Protein AF-A0A1I7J9K8-F1 (afdb_monomer)

pLDDT: mean 77.65, std 15.08, range [44.34, 97.12]

Foldseek 3Di:
DDDDPDDDPPDCDVVNVVVVVVVVVCVVCVVPDDPVNDDDPVVVVVVVVVVVVVVVVVVVVLVVVVVVVVVVVDDDDRD

Solvent-accessible surface area (backbone atoms only — not comparable to full-atom values): 4998 Å² total; per-residue (Å²): 133,86,81,78,82,79,84,78,77,91,59,86,47,70,66,55,56,50,50,54,52,51,50,52,52,46,68,65,39,60,86,76,48,54,83,88,71,55,69,58,67,68,60,50,53,49,51,53,52,51,51,52,51,51,53,53,49,52,52,50,51,51,50,52,53,42,52,50,45,67,72,45,92,63,92,69,92,77,131

Mean predicted aligned error: 14.61 Å

Secondary structure (DSSP, 8-state):
----------S--HHHHHHHHHHHHHHHHTTTS-GGG---HHHHHHHHHHHHHHHHHHHHHHHHHHHHHHHSSS-----

Structure (mmCIF, N/CA/C/O backbone):
data_AF-A0A1I7J9K8-F1
#
_entry.id   AF-A0A1I7J9K8-F1
#
loop_
_atom_site.group_PDB
_atom_site.id
_atom_site.type_symbol
_atom_site.label_atom_id
_atom_site.label_alt_id
_atom_site.label_comp_id
_atom_site.label_asym_id
_atom_site.label_entity_id
_atom_site.label_seq_id
_atom_site.pdbx_PDB_ins_code
_atom_site.Cartn_x
_atom_site.Cartn_y
_atom_site.Cartn_z
_atom_site.occupancy
_atom_site.B_iso_or_equiv
_atom_site.auth_seq_id
_atom_site.auth_comp_id
_atom_site.auth_asym_id
_atom_site.auth_atom_id
_atom_site.pdbx_PDB_model_num
ATOM 1 N N . MET A 1 1 ? -32.555 -1.350 46.663 1.00 44.53 1 MET A N 1
ATOM 2 C CA . MET A 1 1 ? -31.604 -0.404 46.035 1.00 44.53 1 MET A CA 1
ATOM 3 C C . MET A 1 1 ? -30.636 -1.226 45.194 1.00 44.53 1 MET A C 1
ATOM 5 O O . MET A 1 1 ? -30.044 -2.148 45.734 1.00 44.53 1 MET A O 1
ATOM 9 N N . LYS A 1 2 ? -30.565 -1.013 43.871 1.00 51.06 2 LYS A N 1
ATOM 10 C CA . LYS A 1 2 ? -29.645 -1.767 42.997 1.00 51.06 2 LYS A CA 1
ATOM 11 C C . LYS A 1 2 ? -28.250 -1.154 43.131 1.00 51.06 2 LYS A C 1
ATOM 13 O O . LYS A 1 2 ? -28.059 -0.015 42.711 1.00 51.06 2 LYS A O 1
ATOM 18 N N . ASN A 1 3 ? -27.311 -1.885 43.727 1.00 51.97 3 ASN A N 1
ATOM 19 C CA . ASN A 1 3 ? -25.908 -1.480 43.779 1.00 51.97 3 ASN A CA 1
ATOM 20 C C . ASN A 1 3 ? -25.376 -1.382 42.344 1.00 51.97 3 ASN A C 1
ATOM 22 O O . ASN A 1 3 ? -25.298 -2.381 41.631 1.00 51.97 3 ASN A O 1
ATOM 26 N N . LYS A 1 4 ? -25.068 -0.160 41.899 1.00 56.91 4 LYS A N 1
ATOM 27 C CA . LYS A 1 4 ? -24.338 0.075 40.653 1.00 56.91 4 LYS A CA 1
ATOM 28 C C . LYS A 1 4 ? -22.869 -0.199 40.954 1.00 56.91 4 LYS A C 1
ATOM 30 O O . LYS A 1 4 ? -22.207 0.639 41.555 1.00 56.91 4 LYS A O 1
ATOM 35 N N . ASN A 1 5 ? -22.378 -1.375 40.576 1.00 66.00 5 ASN A N 1
ATOM 36 C CA . ASN A 1 5 ? -20.945 -1.645 40.608 1.00 66.00 5 ASN A CA 1
ATOM 37 C C . ASN A 1 5 ? -20.285 -0.768 39.538 1.00 66.00 5 ASN A C 1
ATOM 39 O O . ASN A 1 5 ? -20.457 -1.002 38.343 1.00 66.00 5 ASN A O 1
ATOM 43 N N . ILE A 1 6 ? -19.595 0.285 39.974 1.00 65.75 6 ILE A N 1
ATOM 44 C CA . ILE A 1 6 ? -18.820 1.164 39.099 1.00 65.75 6 ILE A CA 1
ATOM 45 C C . ILE A 1 6 ? -17.493 0.455 38.841 1.00 65.75 6 ILE A C 1
ATOM 47 O O . ILE A 1 6 ? -16.632 0.390 39.716 1.00 65.75 6 ILE A O 1
ATOM 51 N N . VAL A 1 7 ? -17.357 -0.123 37.650 1.00 62.16 7 VAL A N 1
ATOM 52 C CA . VAL A 1 7 ? -16.096 -0.699 37.183 1.00 62.16 7 VAL A CA 1
ATOM 53 C C . VAL A 1 7 ? -15.225 0.459 36.703 1.00 62.16 7 VAL A C 1
ATOM 55 O O . VAL A 1 7 ? -15.466 1.029 35.642 1.00 62.16 7 VAL A O 1
ATOM 58 N N . VAL A 1 8 ? -14.247 0.846 37.519 1.00 63.28 8 VAL A N 1
ATOM 59 C CA . VAL A 1 8 ? -13.226 1.828 37.143 1.00 63.28 8 VAL A CA 1
ATOM 60 C C . VAL A 1 8 ? -12.126 1.077 36.390 1.00 63.28 8 VAL A C 1
ATOM 62 O O . VAL A 1 8 ? -11.419 0.259 36.974 1.00 63.28 8 VAL A O 1
ATOM 65 N N . LEU A 1 9 ? -12.025 1.301 35.077 1.00 61.91 9 LEU A N 1
ATOM 66 C CA . LEU A 1 9 ? -10.984 0.713 34.227 1.00 61.91 9 LEU A CA 1
ATOM 67 C C . LEU A 1 9 ? -9.684 1.516 34.396 1.00 61.91 9 LEU A C 1
ATOM 69 O O . LEU A 1 9 ? -9.546 2.612 33.862 1.00 61.91 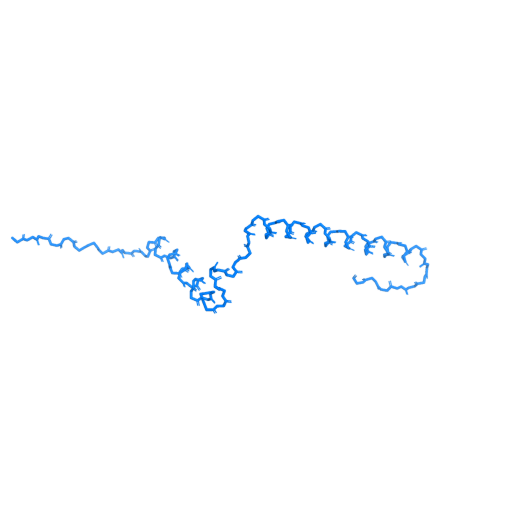9 LEU A O 1
ATOM 73 N N . ASP A 1 10 ? -8.748 0.963 35.167 1.00 61.97 10 ASP A N 1
ATOM 74 C CA . ASP A 1 10 ? -7.518 1.629 35.639 1.00 61.97 10 ASP A CA 1
ATOM 75 C C . ASP A 1 10 ? -6.406 1.737 34.567 1.00 61.97 10 ASP A C 1
ATOM 77 O O . ASP A 1 10 ? -5.422 2.460 34.712 1.00 61.97 10 ASP A O 1
ATOM 81 N N . LYS A 1 11 ? -6.551 1.033 33.438 1.00 63.97 11 LYS A N 1
ATOM 82 C CA . LYS A 1 11 ? -5.646 1.116 32.282 1.00 63.97 11 LYS A CA 1
ATOM 83 C C . LYS A 1 11 ? -6.478 1.142 31.010 1.00 63.97 11 LYS A C 1
ATOM 85 O O . LYS A 1 11 ? -7.417 0.361 30.892 1.00 63.97 11 LYS A O 1
ATOM 90 N N . ARG A 1 12 ? -6.129 2.021 30.058 1.00 63.91 12 ARG A N 1
ATOM 91 C CA . ARG A 1 12 ? -6.707 1.986 28.703 1.00 63.91 12 ARG A CA 1
ATOM 92 C C . ARG A 1 12 ? -6.529 0.578 28.157 1.00 63.91 12 ARG A C 1
ATOM 94 O O . ARG A 1 12 ? -5.400 0.183 27.856 1.00 63.91 12 ARG A O 1
ATOM 101 N N . ASP A 1 13 ? -7.645 -0.131 28.081 1.00 75.62 13 ASP A N 1
ATOM 102 C CA . ASP A 1 13 ? -7.738 -1.473 27.544 1.00 75.62 13 ASP A CA 1
ATOM 103 C C . ASP A 1 13 ? -7.116 -1.490 26.142 1.00 75.62 13 ASP A C 1
ATOM 105 O O . ASP A 1 13 ? -7.193 -0.500 25.402 1.00 75.62 13 ASP A O 1
ATOM 109 N N . GLU A 1 14 ? -6.448 -2.578 25.774 1.00 80.38 14 GLU A N 1
ATOM 110 C CA . GLU A 1 14 ? -5.795 -2.68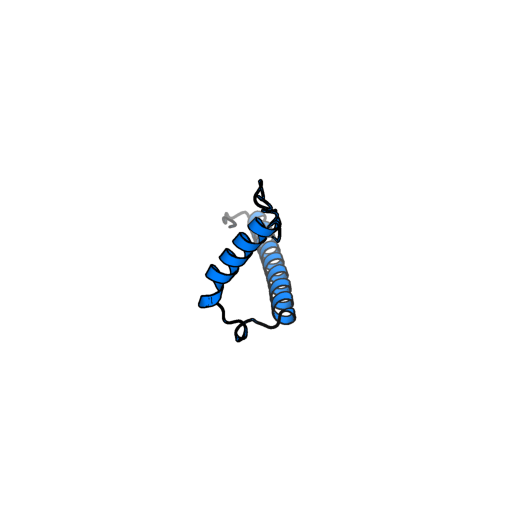3 24.462 1.00 80.38 14 GLU A CA 1
ATOM 111 C C . GLU A 1 14 ? -6.813 -2.475 23.331 1.00 80.38 14 GLU A C 1
ATOM 113 O O . GLU A 1 14 ? -6.510 -1.838 22.320 1.00 80.38 14 GLU A O 1
ATOM 118 N N . TRP A 1 15 ? -8.065 -2.872 23.574 1.00 85.12 15 TRP A N 1
ATOM 119 C CA . TRP A 1 15 ? -9.210 -2.611 22.709 1.00 85.12 15 TRP A CA 1
ATOM 120 C C . TRP A 1 15 ? -9.556 -1.130 22.566 1.00 85.12 15 TRP A C 1
ATOM 122 O O . TRP A 1 15 ? -9.911 -0.693 21.472 1.00 85.12 15 TRP A O 1
ATOM 132 N N . SER A 1 16 ? -9.405 -0.325 23.621 1.00 85.00 16 SER A N 1
ATOM 133 C CA . SER A 1 16 ? -9.590 1.127 23.528 1.00 85.00 16 SER A CA 1
ATOM 134 C C . SER A 1 16 ? -8.530 1.755 22.624 1.00 85.00 16 SER A C 1
ATOM 136 O O . SER A 1 16 ? -8.868 2.548 21.748 1.00 85.00 16 SER A O 1
ATOM 138 N N . LYS A 1 17 ? -7.263 1.347 22.752 1.00 86.19 17 LYS A N 1
ATOM 139 C CA . LYS A 1 17 ? -6.184 1.834 21.872 1.00 86.19 17 LYS A CA 1
ATOM 140 C C . LYS A 1 17 ? -6.384 1.397 20.421 1.00 86.19 17 LYS A C 1
ATOM 142 O O . LYS A 1 17 ? -6.159 2.186 19.507 1.00 86.19 17 LYS A O 1
ATOM 147 N N . PHE A 1 18 ? -6.840 0.163 20.209 1.00 86.00 18 PHE A N 1
ATOM 148 C CA . PHE A 1 18 ? -7.188 -0.331 18.879 1.00 86.00 18 PHE A CA 1
ATOM 149 C C . PHE A 1 18 ? -8.352 0.459 18.265 1.00 86.00 18 PHE A C 1
ATOM 151 O O . PHE A 1 18 ? -8.277 0.853 17.104 1.00 86.00 18 PHE A O 1
ATOM 158 N N . SER A 1 19 ? -9.393 0.761 19.047 1.00 88.88 19 SER A N 1
ATOM 159 C CA . SER A 1 19 ? -10.528 1.560 18.573 1.00 88.88 19 SER A CA 1
ATOM 160 C C . SER A 1 19 ? -10.129 2.986 18.188 1.00 88.88 19 SER A C 1
ATOM 162 O O . SER A 1 19 ? -10.569 3.473 17.151 1.00 88.88 19 SER A O 1
ATOM 164 N N . GLU A 1 20 ? -9.239 3.629 18.951 1.00 89.81 20 GLU A N 1
ATOM 165 C CA . GLU A 1 20 ? -8.705 4.955 18.616 1.00 89.81 20 GLU A CA 1
ATOM 166 C C . GLU A 1 20 ? -7.861 4.924 17.339 1.00 89.81 20 GLU A C 1
ATOM 168 O O . GLU A 1 20 ? -7.988 5.806 16.491 1.00 89.81 20 GLU A O 1
ATOM 173 N N . PHE A 1 21 ? -7.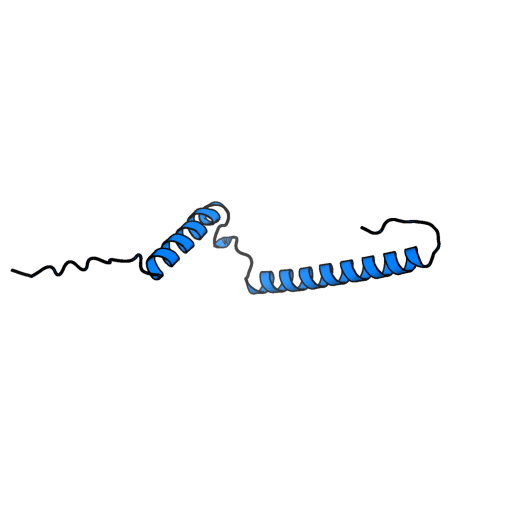038 3.885 17.169 1.00 88.12 21 PHE A N 1
ATOM 174 C CA . PHE A 1 21 ? -6.269 3.679 15.945 1.00 88.12 21 PHE A CA 1
ATOM 175 C C . PHE A 1 21 ? -7.185 3.516 14.725 1.00 88.12 21 PHE A C 1
ATOM 177 O O . PHE A 1 21 ? -7.019 4.224 13.731 1.00 88.12 21 PHE A O 1
ATOM 184 N N . MET A 1 22 ? -8.184 2.634 14.811 1.00 91.06 22 MET A N 1
ATOM 185 C CA . MET A 1 22 ? -9.135 2.410 13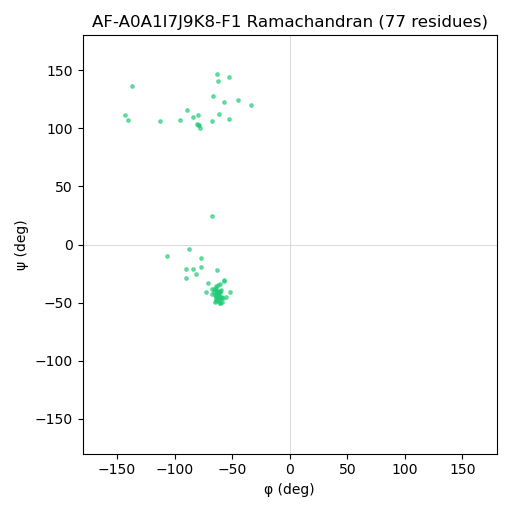.722 1.00 91.06 22 MET A CA 1
ATOM 186 C C . MET A 1 22 ? -9.960 3.665 13.429 1.00 91.06 22 MET A C 1
ATOM 188 O O . MET A 1 22 ? -10.132 4.009 12.264 1.00 91.06 22 MET A O 1
ATOM 192 N N . ALA A 1 23 ? -10.402 4.400 14.453 1.00 87.06 23 ALA A N 1
ATOM 193 C CA . ALA A 1 23 ? -11.106 5.669 14.281 1.00 87.06 23 ALA A CA 1
ATOM 194 C C . ALA A 1 23 ? -10.254 6.711 13.541 1.00 87.06 23 ALA A C 1
ATOM 196 O O . ALA A 1 23 ? -10.776 7.414 12.682 1.00 87.06 23 ALA A O 1
ATOM 197 N N . GLY A 1 24 ? -8.945 6.779 13.809 1.00 86.56 24 GLY A N 1
ATOM 198 C CA . GLY A 1 24 ? -8.024 7.645 13.070 1.00 86.56 24 GLY A CA 1
ATOM 199 C C . GLY A 1 24 ? -7.858 7.238 11.603 1.00 86.56 24 GLY A C 1
ATOM 200 O O . GLY A 1 24 ? -7.801 8.100 10.729 1.00 86.56 24 GLY A O 1
ATOM 201 N N . ILE A 1 25 ? -7.826 5.932 11.316 1.00 86.69 25 ILE A N 1
ATOM 202 C CA . ILE A 1 25 ? -7.812 5.414 9.940 1.00 86.69 25 ILE A CA 1
ATOM 203 C C . ILE A 1 25 ? -9.112 5.779 9.221 1.00 86.69 25 ILE A C 1
ATOM 205 O O . ILE A 1 25 ? -9.059 6.335 8.127 1.00 86.69 25 ILE A O 1
ATOM 209 N N . TYR A 1 26 ? -10.267 5.530 9.842 1.00 80.56 26 TYR A N 1
ATOM 210 C CA . TYR A 1 26 ? -11.555 5.891 9.256 1.00 80.56 26 TYR A CA 1
ATOM 211 C C . TYR A 1 26 ? -11.666 7.399 9.040 1.00 80.56 26 TYR A C 1
ATOM 213 O O . TYR A 1 26 ? -11.957 7.805 7.929 1.00 80.56 26 TYR A O 1
ATOM 221 N N . ALA A 1 27 ? -11.350 8.238 10.027 1.00 84.94 27 ALA A N 1
ATOM 222 C CA . ALA A 1 27 ? -11.410 9.693 9.875 1.00 84.94 27 ALA A CA 1
ATOM 223 C C . ALA A 1 27 ? -10.483 10.221 8.768 1.00 84.94 27 ALA A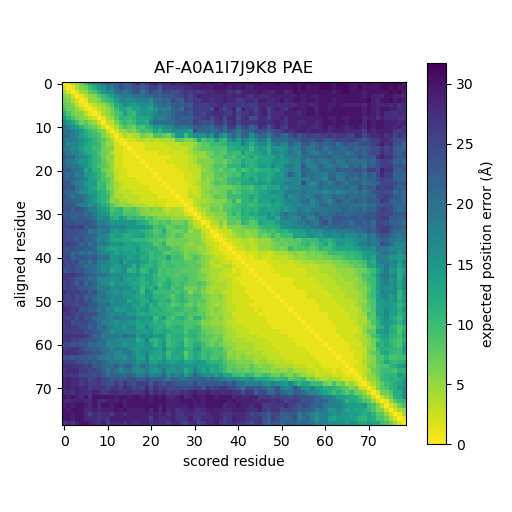 C 1
ATOM 225 O O . ALA A 1 27 ? -10.818 11.193 8.103 1.00 84.94 27 ALA A O 1
ATOM 226 N N . LYS A 1 28 ? -9.323 9.585 8.558 1.00 83.56 28 LYS A N 1
ATOM 227 C CA . LYS A 1 28 ? -8.386 9.993 7.509 1.00 83.56 28 LYS A CA 1
ATOM 228 C C . LYS A 1 28 ? -8.875 9.634 6.106 1.00 83.56 28 LYS A C 1
ATOM 230 O O . LYS A 1 28 ? -8.673 10.416 5.188 1.00 83.56 28 LYS A O 1
ATOM 235 N N . TYR A 1 29 ? -9.458 8.451 5.933 1.00 80.19 29 TYR A N 1
ATOM 236 C CA . TYR A 1 29 ? -9.772 7.924 4.602 1.00 80.19 29 TYR A CA 1
ATOM 237 C C . TYR A 1 29 ? -11.265 7.955 4.250 1.00 80.19 29 TYR A C 1
ATOM 239 O O . TYR A 1 29 ? -11.592 7.733 3.090 1.00 80.19 29 TYR A O 1
ATOM 247 N N . ALA A 1 30 ? -12.159 8.245 5.203 1.00 76.38 30 ALA A N 1
ATOM 248 C CA . ALA A 1 30 ? -13.608 8.270 4.978 1.00 76.38 30 ALA A CA 1
ATOM 249 C C . ALA A 1 30 ? -14.037 9.329 3.957 1.00 76.38 30 ALA A C 1
ATOM 251 O O . ALA A 1 30 ? -14.954 9.070 3.185 1.00 76.38 30 ALA A O 1
ATOM 252 N N . ASP A 1 31 ? -13.360 10.479 3.929 1.00 76.00 31 ASP A N 1
ATOM 253 C CA . ASP A 1 31 ? -13.663 11.554 2.977 1.00 76.00 31 ASP A CA 1
ATOM 254 C C . ASP A 1 31 ? -12.858 11.431 1.669 1.00 76.00 31 ASP A C 1
ATOM 256 O O . ASP A 1 31 ? -13.238 11.999 0.648 1.00 76.00 31 ASP A O 1
ATOM 260 N N . GLU A 1 32 ? -11.735 10.701 1.686 1.00 74.69 32 GLU A N 1
ATOM 261 C CA . GLU A 1 32 ? -10.823 10.576 0.538 1.00 74.69 32 GLU A CA 1
ATOM 262 C C . GLU A 1 32 ? -11.171 9.402 -0.384 1.00 74.69 32 GLU A C 1
ATOM 264 O O . GLU A 1 32 ? -10.851 9.442 -1.573 1.00 74.69 32 GLU A O 1
ATOM 269 N N . VAL A 1 33 ? -11.777 8.337 0.152 1.00 70.25 33 VAL A N 1
ATOM 270 C CA . VAL A 1 33 ? -12.032 7.104 -0.597 1.00 70.25 33 VAL A CA 1
ATOM 271 C C . VAL A 1 33 ? -13.409 6.552 -0.235 1.00 70.25 33 VAL A C 1
ATOM 273 O O . VAL A 1 33 ? -13.603 5.989 0.844 1.00 70.25 33 VAL A O 1
ATOM 276 N N . GLY A 1 34 ? -14.364 6.677 -1.158 1.00 77.19 34 GLY A N 1
ATOM 277 C CA . GLY A 1 34 ? -15.662 6.027 -1.030 1.00 77.19 34 GLY A CA 1
ATOM 278 C C . GLY A 1 34 ? -15.506 4.506 -1.015 1.0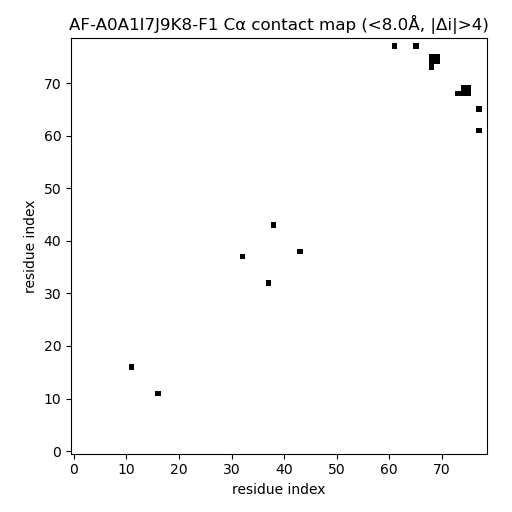0 77.19 34 GLY A C 1
ATOM 279 O O . GLY A 1 34 ? -14.708 3.947 -1.766 1.00 77.19 34 GLY A O 1
ATOM 280 N N . LEU A 1 35 ? -16.286 3.814 -0.178 1.00 70.44 35 LEU A N 1
ATOM 281 C CA . LEU A 1 35 ? -16.317 2.343 -0.172 1.00 70.44 35 LEU A CA 1
ATOM 282 C C . LEU A 1 35 ? -16.678 1.765 -1.548 1.00 70.44 35 LEU A C 1
ATOM 284 O O . LEU A 1 35 ? -16.174 0.705 -1.909 1.00 70.44 35 LEU A O 1
ATOM 288 N N . ASP A 1 36 ? -17.485 2.492 -2.318 1.00 79.19 36 ASP A N 1
ATOM 289 C CA . ASP A 1 36 ? -17.895 2.115 -3.671 1.00 79.19 36 ASP A CA 1
ATOM 290 C C . ASP A 1 36 ? -16.791 2.355 -4.721 1.00 79.19 36 ASP A C 1
ATOM 292 O O . ASP A 1 36 ? -16.811 1.743 -5.787 1.00 79.19 36 ASP A O 1
ATOM 296 N N . ASP A 1 37 ? -15.797 3.195 -4.407 1.00 81.06 37 ASP A N 1
ATOM 297 C CA . ASP A 1 37 ? -14.650 3.487 -5.278 1.00 81.06 37 ASP A CA 1
ATOM 298 C C . ASP A 1 37 ? -13.491 2.498 -5.072 1.00 81.06 37 ASP A C 1
ATOM 300 O O . ASP A 1 37 ? -12.470 2.563 -5.773 1.00 81.06 37 ASP A O 1
ATOM 304 N N . LEU A 1 38 ? -13.609 1.575 -4.106 1.00 79.31 38 LEU A N 1
ATOM 305 C CA . LEU A 1 38 ? -12.562 0.595 -3.855 1.00 79.31 38 LEU A CA 1
ATOM 306 C C . LEU A 1 38 ? -12.436 -0.356 -5.051 1.00 79.31 38 LEU A C 1
ATOM 308 O O . LEU A 1 38 ? -13.415 -0.980 -5.467 1.00 79.31 38 LEU A O 1
ATOM 312 N N . PRO A 1 39 ? -11.218 -0.539 -5.590 1.00 79.19 39 PRO A N 1
ATOM 313 C CA . PRO A 1 39 ? -11.000 -1.565 -6.590 1.00 79.19 39 PRO A CA 1
ATOM 314 C C . PRO A 1 39 ? -11.272 -2.935 -5.971 1.00 79.19 39 PRO A C 1
ATOM 316 O O . PRO A 1 39 ? -10.957 -3.162 -4.799 1.00 79.19 39 PRO A O 1
ATOM 319 N N . ASP A 1 40 ? -11.779 -3.859 -6.789 1.00 87.75 40 ASP A N 1
ATOM 320 C CA . ASP A 1 40 ? -11.904 -5.265 -6.411 1.00 87.75 40 ASP A CA 1
ATOM 321 C C . ASP A 1 40 ? -10.593 -5.733 -5.739 1.00 87.75 40 ASP A C 1
ATOM 323 O O . ASP A 1 40 ? -9.512 -5.574 -6.333 1.00 87.75 40 ASP A O 1
ATOM 327 N N . PRO A 1 41 ? -10.657 -6.266 -4.502 1.00 86.88 41 PRO A N 1
ATOM 328 C CA . PRO A 1 41 ? -9.478 -6.677 -3.754 1.00 86.88 41 PRO A CA 1
ATOM 329 C C . PRO A 1 41 ? -8.566 -7.607 -4.553 1.00 86.88 41 PRO A C 1
ATOM 331 O O . PRO A 1 41 ? -7.343 -7.450 -4.524 1.00 86.88 41 PRO A O 1
ATOM 334 N N . GLU A 1 42 ? -9.136 -8.548 -5.305 1.00 91.69 42 GLU A N 1
ATOM 335 C CA . GLU A 1 42 ? -8.368 -9.507 -6.093 1.00 91.69 42 GLU A CA 1
ATOM 336 C C . GLU A 1 42 ? -7.622 -8.808 -7.236 1.00 91.69 42 GLU A C 1
ATOM 338 O O . GLU A 1 42 ? -6.420 -9.023 -7.439 1.00 91.69 42 GLU A O 1
ATOM 343 N N . VAL A 1 43 ? -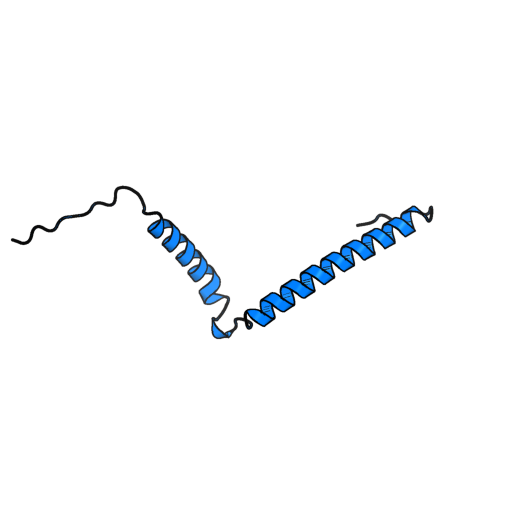8.294 -7.876 -7.917 1.00 89.94 43 VAL A N 1
ATOM 344 C CA . VAL A 1 43 ? -7.693 -7.043 -8.967 1.00 89.94 43 VAL A CA 1
ATOM 345 C C . VAL A 1 43 ? -6.579 -6.164 -8.395 1.00 89.94 43 VAL A C 1
ATOM 347 O O . VAL A 1 43 ? -5.516 -6.029 -9.013 1.00 89.94 43 VAL A O 1
ATOM 350 N N . LEU A 1 44 ? -6.775 -5.589 -7.207 1.00 90.12 44 LEU A N 1
ATOM 351 C CA . LEU A 1 44 ? -5.762 -4.788 -6.521 1.00 90.12 44 LEU A CA 1
ATOM 352 C C . LEU A 1 44 ? -4.522 -5.627 -6.180 1.00 90.12 44 LEU A C 1
ATOM 354 O O . LEU A 1 44 ? -3.392 -5.212 -6.467 1.00 90.12 44 LEU A 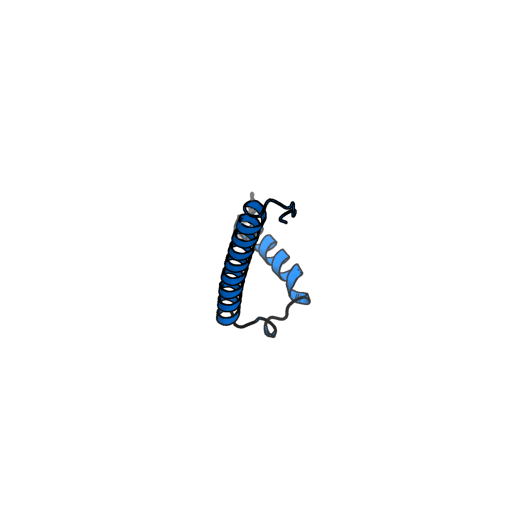O 1
ATOM 358 N N . PHE A 1 45 ? -4.704 -6.821 -5.611 1.00 91.62 45 PHE A N 1
ATOM 359 C CA . PHE A 1 45 ? -3.595 -7.726 -5.302 1.00 91.62 45 PHE A CA 1
ATOM 360 C C . PHE A 1 45 ? -2.847 -8.162 -6.560 1.00 91.62 45 PHE A C 1
ATOM 362 O O . PHE A 1 45 ? -1.610 -8.155 -6.574 1.00 91.62 45 PHE A O 1
ATOM 369 N N . TYR A 1 46 ? -3.574 -8.476 -7.632 1.00 94.62 46 TYR A N 1
ATOM 370 C CA . TYR A 1 46 ? -2.981 -8.832 -8.913 1.00 94.62 46 TYR A CA 1
ATOM 371 C C . TYR A 1 46 ? -2.134 -7.686 -9.484 1.00 94.62 46 TYR A C 1
ATOM 373 O O . TYR A 1 46 ? -0.952 -7.882 -9.781 1.00 94.62 46 TYR A O 1
ATOM 381 N N . ARG A 1 47 ? -2.682 -6.462 -9.548 1.00 93.44 47 ARG A N 1
ATOM 382 C CA . ARG A 1 47 ? -1.954 -5.257 -9.991 1.00 93.44 47 ARG A CA 1
ATOM 383 C C . ARG A 1 47 ? -0.684 -5.034 -9.176 1.00 93.44 47 ARG A C 1
ATOM 385 O O . ARG A 1 47 ? 0.387 -4.819 -9.743 1.00 93.44 47 ARG A O 1
ATOM 392 N N . ASN A 1 48 ? -0.774 -5.161 -7.854 1.00 93.88 48 ASN A N 1
ATOM 393 C CA . ASN A 1 48 ? 0.372 -5.018 -6.959 1.00 93.88 48 ASN A CA 1
ATOM 394 C C . ASN A 1 48 ? 1.455 -6.070 -7.224 1.00 93.88 48 ASN A C 1
ATOM 396 O O . ASN A 1 48 ? 2.648 -5.752 -7.218 1.00 93.88 48 ASN A O 1
ATOM 400 N N . LYS A 1 49 ? 1.060 -7.320 -7.486 1.00 96.81 49 LYS A N 1
ATOM 401 C CA . LYS A 1 49 ? 1.987 -8.403 -7.833 1.00 96.81 49 LYS A CA 1
ATOM 402 C C . LYS A 1 49 ? 2.695 -8.116 -9.157 1.00 96.81 49 LYS A C 1
ATOM 404 O O . LYS A 1 49 ? 3.922 -8.176 -9.205 1.00 96.81 49 LYS A O 1
ATOM 409 N N . VAL A 1 50 ? 1.953 -7.729 -10.194 1.00 96.25 50 VAL A N 1
ATOM 410 C CA . VAL A 1 50 ? 2.516 -7.357 -11.504 1.00 96.25 50 VAL A CA 1
ATOM 411 C C . VAL A 1 50 ? 3.479 -6.176 -11.368 1.00 96.25 50 VAL A C 1
ATOM 413 O O . VAL A 1 50 ? 4.602 -6.235 -11.865 1.00 96.25 50 VAL A O 1
ATOM 416 N N . MET A 1 51 ? 3.102 -5.137 -10.621 1.00 95.69 51 MET A N 1
ATOM 417 C CA . MET A 1 51 ? 3.951 -3.962 -10.415 1.00 95.69 51 MET A CA 1
ATOM 418 C C . MET A 1 51 ? 5.244 -4.301 -9.660 1.00 95.69 51 MET A C 1
ATOM 420 O O . MET A 1 51 ? 6.309 -3.773 -9.989 1.00 95.69 51 MET A O 1
ATOM 424 N N . LYS A 1 52 ? 5.187 -5.207 -8.673 1.00 96.56 52 LYS A N 1
ATOM 425 C CA . LYS A 1 52 ? 6.384 -5.724 -7.989 1.00 96.56 52 LYS A CA 1
ATOM 426 C C . LYS A 1 52 ? 7.313 -6.458 -8.958 1.00 96.56 52 LYS A C 1
ATOM 428 O O . LYS A 1 52 ? 8.514 -6.190 -8.949 1.00 96.56 52 LYS A O 1
ATOM 433 N N . MET A 1 53 ? 6.765 -7.323 -9.812 1.00 97.12 53 MET A N 1
ATOM 434 C CA . MET A 1 53 ? 7.541 -8.051 -10.824 1.00 97.12 53 MET A CA 1
ATOM 435 C C . MET A 1 53 ? 8.184 -7.098 -11.835 1.00 97.12 53 MET A C 1
ATOM 437 O O . MET A 1 53 ? 9.375 -7.215 -12.115 1.00 97.12 53 MET A O 1
ATOM 441 N N . TYR A 1 54 ? 7.440 -6.099 -12.314 1.00 94.94 54 TYR A N 1
ATOM 442 C CA . TYR A 1 54 ? 7.961 -5.082 -13.225 1.00 94.94 54 TYR A CA 1
ATOM 443 C C . TYR A 1 54 ? 9.115 -4.282 -12.605 1.00 94.94 54 TYR A C 1
ATOM 445 O O . TYR A 1 54 ? 10.164 -4.124 -13.224 1.00 94.94 54 TYR A O 1
ATOM 453 N N . LYS A 1 55 ? 8.979 -3.832 -11.349 1.00 95.69 55 LYS A N 1
ATOM 454 C CA . LYS A 1 55 ? 10.067 -3.140 -10.636 1.00 95.69 55 LYS A CA 1
ATOM 455 C C . LYS A 1 55 ? 11.309 -4.023 -10.492 1.00 95.69 55 LYS A C 1
ATOM 457 O O . LYS A 1 55 ? 12.424 -3.531 -10.656 1.00 95.69 55 LYS A O 1
ATOM 462 N N . ALA A 1 56 ? 11.133 -5.310 -10.193 1.00 95.44 56 ALA A N 1
ATOM 463 C CA . ALA A 1 56 ? 12.241 -6.259 -10.113 1.00 95.44 56 ALA A CA 1
ATOM 464 C C . ALA A 1 56 ? 12.934 -6.437 -11.474 1.00 95.44 56 ALA A C 1
ATOM 466 O O . ALA A 1 56 ? 14.161 -6.370 -11.549 1.00 95.44 56 ALA A O 1
ATOM 467 N N . TYR A 1 57 ? 12.152 -6.574 -12.547 1.00 94.81 57 TYR A N 1
ATOM 468 C CA . TYR A 1 57 ? 12.661 -6.638 -13.913 1.00 94.81 57 TYR A CA 1
ATOM 469 C C . TYR A 1 57 ? 13.452 -5.379 -14.286 1.00 94.81 57 TYR A C 1
ATOM 471 O O . TYR A 1 57 ? 14.595 -5.484 -14.720 1.00 94.81 57 TYR A O 1
ATOM 479 N N . MET A 1 58 ? 12.907 -4.187 -14.037 1.00 92.62 58 MET A N 1
ATOM 480 C CA . MET A 1 58 ? 13.592 -2.925 -14.338 1.00 92.62 58 MET A CA 1
ATOM 481 C C . MET A 1 58 ? 14.912 -2.777 -13.578 1.00 92.62 58 MET A C 1
ATOM 483 O O . MET A 1 58 ? 15.909 -2.356 -14.159 1.00 92.62 58 MET A O 1
ATOM 487 N N . ARG A 1 59 ? 14.963 -3.190 -12.304 1.00 90.81 59 ARG A N 1
ATOM 488 C CA . ARG A 1 59 ? 16.220 -3.228 -11.535 1.00 90.81 59 ARG A CA 1
ATOM 489 C C . ARG A 1 59 ? 17.242 -4.180 -12.154 1.00 90.81 59 ARG A C 1
ATOM 491 O O . ARG A 1 59 ? 18.419 -3.841 -12.214 1.00 90.81 59 ARG A O 1
ATOM 498 N N . HIS A 1 60 ? 16.805 -5.352 -12.614 1.00 89.81 60 HIS A N 1
ATOM 499 C CA . HIS A 1 60 ? 17.677 -6.306 -13.299 1.00 89.81 60 HIS A CA 1
ATOM 500 C C . HIS A 1 60 ? 18.203 -5.738 -14.623 1.00 89.81 60 HIS A C 1
ATOM 502 O O . HIS A 1 60 ? 19.399 -5.797 -14.885 1.00 89.81 60 HIS A O 1
ATOM 508 N N . VAL A 1 61 ? 17.330 -5.139 -15.438 1.00 89.12 61 VAL A N 1
ATOM 509 C CA . VAL A 1 61 ? 17.713 -4.498 -16.704 1.00 89.12 61 VAL A CA 1
ATOM 510 C C . VAL A 1 61 ? 18.712 -3.372 -16.469 1.00 89.12 61 VAL A C 1
ATOM 512 O O . VAL A 1 61 ? 19.719 -3.315 -17.169 1.00 89.12 61 VAL A O 1
ATOM 515 N N . ASN A 1 62 ? 18.477 -2.507 -15.481 1.00 85.50 62 ASN A N 1
ATOM 516 C CA . ASN A 1 62 ? 19.419 -1.442 -15.144 1.00 85.50 62 ASN A CA 1
ATOM 517 C C . ASN A 1 62 ? 20.762 -2.020 -14.692 1.00 85.50 62 ASN A C 1
ATOM 519 O O . ASN A 1 62 ? 21.795 -1.592 -15.191 1.00 85.50 62 ASN A O 1
ATOM 523 N N . ARG A 1 63 ? 20.765 -3.061 -13.849 1.00 85.50 63 ARG A N 1
ATOM 524 C CA . ARG A 1 63 ? 22.001 -3.748 -13.448 1.00 85.50 63 ARG A CA 1
ATOM 525 C C . ARG A 1 63 ? 22.770 -4.303 -14.648 1.00 85.50 63 ARG A C 1
ATOM 527 O O . ARG A 1 63 ? 23.976 -4.099 -14.726 1.00 85.50 63 ARG A O 1
ATOM 534 N N . GLU A 1 64 ? 22.099 -4.964 -15.591 1.00 86.50 64 GLU A N 1
ATOM 535 C CA . GLU A 1 64 ? 22.755 -5.488 -16.797 1.00 86.50 64 GLU A CA 1
ATOM 536 C C . GLU A 1 64 ? 23.251 -4.375 -17.725 1.00 86.50 64 GLU A C 1
ATOM 538 O O . GLU A 1 64 ? 24.344 -4.489 -18.274 1.00 86.50 64 GLU A O 1
ATOM 543 N N . LYS A 1 65 ? 22.496 -3.280 -17.878 1.00 82.50 65 LYS A N 1
ATOM 544 C CA . LYS A 1 65 ? 22.952 -2.098 -18.626 1.00 82.50 65 LYS A CA 1
ATOM 545 C C . LYS A 1 65 ? 24.218 -1.513 -18.011 1.00 82.50 65 LYS A C 1
ATOM 547 O O . LYS A 1 65 ? 25.167 -1.250 -18.737 1.00 82.50 65 LYS A O 1
ATOM 552 N N . CYS A 1 66 ? 24.259 -1.377 -16.690 1.00 76.69 66 CYS A N 1
ATOM 553 C CA . CYS A 1 66 ? 25.422 -0.847 -15.990 1.00 76.69 66 CYS A CA 1
ATOM 554 C C . CYS A 1 66 ? 26.603 -1.818 -16.003 1.00 76.69 66 CYS A C 1
ATOM 556 O O . CYS A 1 66 ? 27.740 -1.386 -16.123 1.00 76.69 66 CYS A O 1
ATOM 558 N N . ARG A 1 67 ? 26.349 -3.133 -15.970 1.00 77.00 67 ARG A N 1
ATOM 559 C CA . ARG A 1 67 ? 27.388 -4.151 -16.171 1.00 77.00 67 ARG A CA 1
ATOM 560 C C . ARG A 1 67 ? 28.009 -4.056 -17.564 1.00 77.00 67 ARG A C 1
ATOM 562 O O . ARG A 1 67 ? 29.222 -4.150 -17.682 1.00 77.00 67 ARG A O 1
ATOM 569 N N . ARG A 1 68 ? 27.195 -3.855 -18.606 1.00 73.75 68 ARG A N 1
ATOM 570 C CA . ARG A 1 68 ? 27.682 -3.636 -19.979 1.00 73.75 68 ARG A CA 1
ATOM 571 C C . ARG A 1 68 ? 28.470 -2.330 -20.085 1.00 73.75 68 ARG A C 1
ATOM 573 O O . ARG A 1 68 ? 29.621 -2.375 -20.483 1.00 73.75 68 ARG A O 1
ATOM 580 N N . ALA A 1 69 ? 27.917 -1.223 -19.589 1.00 68.12 69 ALA A N 1
ATOM 581 C CA . ALA A 1 69 ? 28.590 0.078 -19.572 1.00 68.12 69 ALA A CA 1
ATOM 582 C C . ALA A 1 69 ? 29.874 0.113 -18.719 1.00 68.12 69 ALA A C 1
ATOM 584 O O . ALA A 1 69 ? 30.713 0.970 -18.925 1.00 68.12 69 ALA A O 1
ATOM 585 N N . HIS A 1 70 ? 30.041 -0.793 -17.751 1.00 63.78 70 HIS A N 1
ATOM 586 C CA . HIS A 1 70 ? 31.293 -0.946 -17.003 1.00 63.78 70 HIS A CA 1
ATOM 587 C C . HIS A 1 70 ? 32.338 -1.782 -17.766 1.00 63.78 70 HIS A C 1
ATOM 589 O O . HIS A 1 70 ? 33.535 -1.652 -17.521 1.00 63.78 70 HIS A O 1
ATOM 595 N N . ASN A 1 71 ? 31.900 -2.663 -18.670 1.00 61.12 71 ASN A N 1
ATOM 596 C CA . ASN A 1 71 ? 32.786 -3.457 -19.526 1.00 61.12 71 ASN A CA 1
ATOM 597 C C . ASN A 1 71 ? 33.217 -2.691 -20.789 1.00 61.12 71 ASN A C 1
ATOM 599 O O . ASN A 1 71 ? 34.250 -3.017 -21.371 1.00 61.12 71 ASN A O 1
ATOM 603 N N . ASP A 1 72 ? 32.456 -1.670 -21.177 1.00 57.25 72 ASP A N 1
ATOM 604 C CA . ASP A 1 72 ? 32.779 -0.733 -22.247 1.00 57.25 72 ASP A CA 1
ATOM 605 C C . ASP A 1 72 ? 33.446 0.495 -21.589 1.00 57.25 72 ASP A C 1
ATOM 607 O O . ASP A 1 72 ? 32.791 1.239 -20.875 1.00 57.25 72 ASP A O 1
ATOM 611 N N . ILE A 1 73 ? 34.764 0.675 -21.735 1.00 55.53 73 ILE A N 1
ATOM 612 C CA . ILE A 1 73 ? 35.643 1.555 -20.913 1.00 55.53 73 ILE A CA 1
ATOM 613 C C . ILE A 1 73 ? 35.373 3.081 -21.079 1.00 55.53 73 ILE A C 1
ATOM 615 O O . ILE A 1 73 ? 36.227 3.916 -20.795 1.00 55.53 73 ILE A O 1
ATOM 619 N N . GLU A 1 74 ? 34.179 3.506 -21.484 1.00 51.72 74 GLU A N 1
ATOM 620 C CA . GLU A 1 74 ? 33.799 4.920 -21.548 1.00 51.72 74 GLU A CA 1
ATOM 621 C C . GLU A 1 74 ? 32.710 5.240 -20.518 1.00 51.72 74 GLU A C 1
ATOM 623 O O . GLU A 1 74 ? 31.547 4.862 -20.632 1.00 51.72 74 GLU A O 1
ATOM 628 N N . TYR A 1 75 ? 33.155 5.931 -19.465 1.00 54.97 75 TYR A N 1
ATOM 629 C CA . TYR A 1 75 ? 32.409 6.377 -18.291 1.00 54.97 75 TYR A CA 1
ATOM 630 C C . TYR A 1 75 ? 30.938 6.747 -18.555 1.00 54.97 75 TYR A C 1
ATOM 632 O O . TYR A 1 75 ? 30.636 7.731 -19.226 1.00 54.97 75 TYR A O 1
ATOM 640 N N . GLY A 1 76 ? 30.021 6.046 -17.881 1.00 45.88 76 GLY A N 1
ATOM 641 C CA . GLY A 1 76 ? 28.621 6.449 -17.747 1.00 45.88 76 GLY A CA 1
ATOM 642 C C . GLY A 1 76 ? 28.074 6.105 -16.363 1.00 45.88 76 GLY A C 1
ATOM 643 O O . GLY A 1 76 ? 27.926 4.933 -16.023 1.00 45.88 7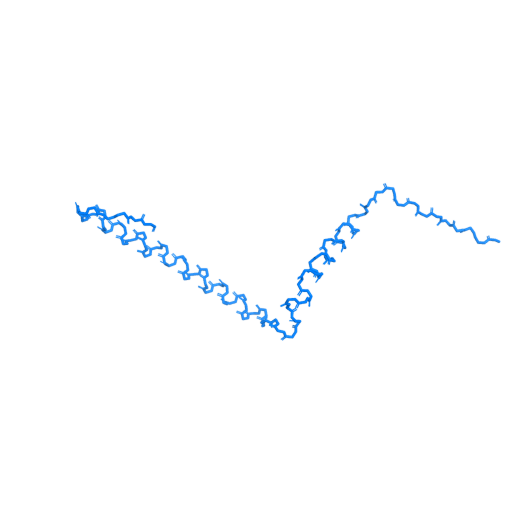6 GLY A O 1
ATOM 644 N N . PHE A 1 77 ? 27.786 7.124 -15.548 1.00 46.81 77 PHE A N 1
ATOM 645 C CA . PHE A 1 77 ? 27.206 6.976 -14.207 1.00 46.81 77 PHE A CA 1
ATOM 646 C C . PHE A 1 77 ? 25.867 6.217 -14.263 1.00 46.81 77 PHE A C 1
ATOM 648 O O . PHE A 1 77 ? 24.926 6.632 -14.940 1.00 46.81 77 PHE A O 1
ATOM 655 N N . CYS A 1 78 ? 25.792 5.112 -13.524 1.00 48.94 78 CYS A N 1
ATOM 656 C CA . CYS A 1 78 ? 24.596 4.298 -13.340 1.00 48.94 78 CYS A CA 1
ATOM 657 C C . CYS A 1 78 ? 23.802 4.809 -12.127 1.00 48.94 78 CYS A C 1
ATOM 659 O O . CYS A 1 78 ? 24.320 4.751 -11.011 1.00 48.94 78 CYS A O 1
ATOM 661 N N . TRP A 1 79 ? 22.579 5.306 -12.345 1.00 44.34 79 TRP A N 1
ATOM 662 C CA . TRP A 1 79 ? 21.607 5.636 -11.289 1.00 44.34 79 TRP A CA 1
ATOM 663 C C . TRP A 1 79 ? 20.738 4.426 -10.922 1.00 44.34 79 TRP A C 1
ATOM 665 O O . TRP A 1 79 ? 20.293 3.703 -11.848 1.00 44.34 79 TRP A O 1
#

Radius of gyration: 26.77 Å; Cα contacts (8 Å, |Δi|>4): 10; chains: 1; bounding box: 67×21×68 Å

Sequence (79 aa):
MKNKNIVVLDKRDEWSKFSEFMAGIYAKYADEVGLDDLPDPEVLFYRNKVMKMYKAYMRHVNREKCRRAHNDIEYGFCW